Protein AF-A0A940STG1-F1 (afdb_monomer_lite)

Structure (mmCIF, N/CA/C/O backbone):
data_AF-A0A940STG1-F1
#
_entry.id   AF-A0A940STG1-F1
#
loop_
_atom_site.group_PDB
_atom_site.id
_atom_site.type_symbol
_atom_site.label_atom_id
_atom_site.label_alt_id
_atom_site.label_comp_id
_atom_site.label_asym_id
_atom_site.label_entity_id
_atom_site.label_seq_id
_atom_site.pdbx_PDB_ins_code
_atom_site.Cartn_x
_atom_site.Cartn_y
_atom_site.Cartn_z
_atom_site.occupancy
_atom_site.B_iso_or_equiv
_atom_site.auth_seq_id
_atom_site.auth_comp_id
_atom_site.auth_asym_id
_atom_site.auth_atom_id
_atom_site.pdbx_PDB_model_num
ATOM 1 N N . LEU A 1 1 ? -4.473 7.741 -24.472 1.00 75.94 1 LEU A N 1
ATOM 2 C CA . LEU A 1 1 ? -4.014 6.553 -23.713 1.00 75.94 1 LEU A CA 1
ATOM 3 C C . LEU A 1 1 ? -3.452 7.044 -22.386 1.00 75.94 1 LEU A C 1
ATOM 5 O O . LEU A 1 1 ? -2.993 8.177 -22.354 1.00 75.94 1 LEU A O 1
ATOM 9 N N . ILE A 1 2 ? -3.569 6.259 -21.314 1.00 90.62 2 ILE A N 1
ATOM 10 C CA . ILE A 1 2 ? -3.053 6.614 -19.982 1.00 90.62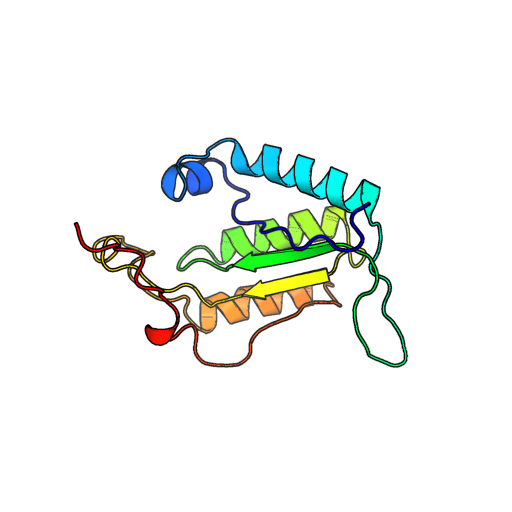 2 ILE A CA 1
ATOM 11 C C . ILE A 1 2 ? -1.606 6.128 -19.883 1.00 90.62 2 ILE A C 1
ATOM 13 O O . ILE A 1 2 ? -1.321 4.986 -20.243 1.00 90.62 2 ILE A O 1
ATOM 17 N N . ASP A 1 3 ? -0.706 6.989 -19.414 1.00 95.56 3 ASP A N 1
ATOM 18 C CA . ASP A 1 3 ? 0.704 6.636 -19.233 1.00 95.56 3 ASP A CA 1
ATOM 19 C C . ASP A 1 3 ? 0.989 6.148 -17.811 1.00 95.56 3 ASP A C 1
ATOM 21 O O . ASP A 1 3 ? 1.714 5.170 -17.626 1.00 95.56 3 ASP A O 1
ATOM 25 N N . ILE A 1 4 ? 0.364 6.765 -16.805 1.00 96.12 4 ILE A N 1
ATOM 26 C CA . ILE A 1 4 ? 0.597 6.448 -15.394 1.00 96.12 4 ILE A CA 1
ATOM 27 C C . ILE A 1 4 ? -0.733 6.279 -14.664 1.00 96.12 4 ILE A C 1
ATOM 29 O O . ILE A 1 4 ? -1.600 7.151 -14.722 1.00 96.12 4 ILE A O 1
ATOM 33 N N . TYR A 1 5 ? -0.863 5.183 -13.919 1.00 97.50 5 TYR A N 1
ATOM 34 C CA . TYR A 1 5 ? -1.945 4.977 -12.959 1.00 97.50 5 TYR A CA 1
ATOM 35 C C . TYR A 1 5 ? -1.446 5.165 -11.521 1.00 97.50 5 TYR A C 1
ATOM 37 O O . TYR A 1 5 ? -0.421 4.599 -11.142 1.00 97.50 5 TYR A O 1
ATOM 45 N N . LEU A 1 6 ? -2.210 5.897 -10.699 1.00 95.94 6 LEU A N 1
ATOM 46 C CA . LEU A 1 6 ? -1.957 6.078 -9.258 1.00 95.94 6 LEU A CA 1
ATOM 47 C C . LEU A 1 6 ? -3.132 5.577 -8.383 1.00 95.94 6 LEU A C 1
ATOM 49 O O . LEU A 1 6 ? -3.731 6.369 -7.640 1.00 95.94 6 LEU A O 1
ATOM 53 N N . PRO A 1 7 ? -3.523 4.290 -8.488 1.00 96.62 7 PRO A N 1
ATOM 54 C CA . PRO A 1 7 ? -4.718 3.780 -7.832 1.00 96.62 7 PRO A CA 1
ATOM 55 C C . PRO A 1 7 ? -4.538 3.690 -6.315 1.00 96.62 7 PRO A C 1
ATOM 57 O O . PRO A 1 7 ? -3.453 3.396 -5.814 1.00 96.62 7 PRO A O 1
ATOM 60 N N . ASP A 1 8 ? -5.630 3.890 -5.584 1.00 96.88 8 ASP A N 1
ATOM 61 C CA . ASP A 1 8 ? -5.723 3.562 -4.164 1.00 96.88 8 ASP A CA 1
ATOM 62 C C . ASP A 1 8 ? -6.125 2.092 -3.992 1.00 96.88 8 ASP A C 1
ATOM 64 O O . ASP A 1 8 ? -7.159 1.681 -4.520 1.00 96.88 8 ASP A O 1
ATOM 68 N N . PHE A 1 9 ? -5.374 1.327 -3.195 1.00 97.62 9 PHE A N 1
ATOM 69 C CA . PHE A 1 9 ? -5.763 -0.018 -2.757 1.00 97.62 9 PHE A CA 1
ATOM 70 C C . PHE A 1 9 ? -5.953 -0.030 -1.234 1.00 97.62 9 PHE A C 1
ATOM 72 O O . PHE A 1 9 ? -4.985 -0.035 -0.470 1.00 97.62 9 PHE A O 1
ATOM 79 N N . LYS A 1 10 ? -7.210 0.033 -0.784 1.00 95.25 10 LYS A N 1
ATOM 80 C CA . LYS A 1 10 ? -7.577 0.319 0.614 1.00 95.25 10 LYS A CA 1
ATOM 81 C C . LYS A 1 10 ? -7.845 -0.932 1.445 1.00 95.25 10 LYS A C 1
ATOM 83 O O . LYS A 1 10 ? -7.355 -1.013 2.565 1.00 95.25 10 LYS A O 1
ATOM 88 N N . TYR A 1 11 ? -8.587 -1.889 0.892 1.00 97.25 11 TYR A N 1
ATOM 89 C CA . TYR A 1 11 ? -9.093 -3.053 1.620 1.00 97.25 11 TYR A CA 1
ATOM 90 C C . TYR A 1 11 ? -8.820 -4.344 0.859 1.00 97.25 11 TYR A C 1
ATOM 92 O O . TYR A 1 11 ? -8.962 -4.395 -0.363 1.00 97.25 11 TYR A O 1
ATOM 100 N N . LEU A 1 12 ? -8.488 -5.397 1.599 1.00 96.75 12 LEU A N 1
ATOM 101 C CA . LEU A 1 12 ? -8.489 -6.770 1.094 1.00 96.75 12 LEU A CA 1
ATOM 102 C C . LEU A 1 12 ? -9.634 -7.581 1.708 1.00 96.75 12 LEU A C 1
ATOM 104 O O . LEU A 1 12 ? -10.097 -8.540 1.095 1.00 96.75 12 LEU A O 1
ATOM 108 N N . ASN A 1 13 ? -10.105 -7.188 2.894 1.00 97.25 13 ASN A N 1
ATOM 109 C CA . ASN A 1 13 ? -11.212 -7.818 3.589 1.00 97.25 13 ASN A CA 1
ATOM 110 C C . ASN A 1 13 ? -12.555 -7.156 3.203 1.00 97.25 13 ASN A C 1
ATOM 112 O O . ASN A 1 13 ? -12.754 -5.969 3.488 1.00 97.25 13 ASN A O 1
ATOM 116 N N . PRO A 1 14 ? -13.512 -7.908 2.620 1.00 97.62 14 PRO A N 1
ATOM 117 C CA . PRO A 1 14 ? -14.864 -7.421 2.329 1.00 97.62 14 PRO A CA 1
ATOM 118 C C . PRO A 1 14 ? -15.581 -6.805 3.535 1.00 97.62 14 PRO A C 1
ATOM 120 O O . PRO A 1 14 ? -16.346 -5.854 3.383 1.00 97.62 14 PRO A O 1
ATOM 123 N N . GLN A 1 15 ? -15.333 -7.322 4.743 1.00 97.31 15 GLN A N 1
ATOM 124 C CA . GLN A 1 15 ? -15.965 -6.819 5.960 1.00 97.31 15 GLN A CA 1
ATOM 125 C C . GLN A 1 15 ? -15.450 -5.421 6.320 1.00 97.31 15 GLN A C 1
ATOM 127 O O . GLN A 1 15 ? -16.269 -4.536 6.562 1.00 97.31 15 GLN A O 1
ATOM 132 N N . THR A 1 16 ? -14.130 -5.193 6.278 1.00 96.31 16 THR A N 1
ATOM 133 C CA . THR A 1 16 ? -13.545 -3.858 6.494 1.00 96.31 16 THR A CA 1
ATOM 134 C C . THR A 1 16 ? -14.047 -2.874 5.435 1.00 96.31 16 THR A C 1
ATOM 136 O O . THR A 1 16 ? -14.441 -1.754 5.756 1.00 96.31 16 THR A O 1
ATOM 139 N N . ALA A 1 17 ? -14.102 -3.303 4.170 1.00 97.38 17 ALA A N 1
ATOM 140 C CA . ALA A 1 17 ? -14.573 -2.466 3.070 1.00 97.38 17 ALA A CA 1
ATOM 141 C C . ALA A 1 17 ? -16.057 -2.078 3.204 1.00 97.38 17 ALA A C 1
ATOM 143 O O . ALA A 1 17 ? -16.442 -0.933 2.949 1.00 97.38 17 ALA A O 1
ATOM 144 N N . LYS A 1 18 ? -16.897 -3.015 3.657 1.00 97.44 18 LYS A N 1
ATOM 145 C CA . LYS A 1 18 ? -18.297 -2.746 3.997 1.00 97.44 18 LYS A CA 1
ATOM 146 C C . LYS A 1 18 ? -18.411 -1.766 5.159 1.00 97.44 18 LYS A C 1
ATOM 148 O O . LYS A 1 18 ? -19.181 -0.819 5.075 1.00 97.44 18 LYS A O 1
ATOM 153 N N . GLU A 1 19 ? -17.658 -1.981 6.230 1.00 94.94 19 GLU A N 1
ATOM 154 C CA . GLU A 1 19 ? -17.743 -1.157 7.435 1.00 94.94 19 GLU A CA 1
ATOM 155 C C . GLU A 1 19 ? -17.291 0.286 7.177 1.00 94.94 19 GLU A C 1
ATOM 157 O O . GLU A 1 19 ? -17.961 1.225 7.596 1.00 94.94 19 GLU A O 1
ATOM 162 N N . TYR A 1 20 ? -16.178 0.477 6.462 1.00 93.94 20 TYR A N 1
ATOM 163 C CA . TYR A 1 20 ? -15.546 1.796 6.322 1.00 93.94 20 TYR A CA 1
ATOM 164 C C . TYR A 1 20 ? -15.914 2.536 5.039 1.00 93.94 20 TYR A C 1
ATOM 166 O O . TYR A 1 20 ? -15.639 3.729 4.921 1.00 93.94 20 TYR A O 1
ATOM 174 N N . SER A 1 21 ? -16.496 1.858 4.052 1.00 94.50 21 SER A N 1
ATOM 175 C CA . SER A 1 21 ? -16.851 2.470 2.765 1.00 94.50 21 SER A CA 1
ATOM 176 C C . SER A 1 21 ? -18.165 1.958 2.174 1.00 94.50 21 SER A C 1
ATOM 178 O O . SER A 1 21 ? -18.501 2.337 1.057 1.00 94.50 21 SER A O 1
ATOM 180 N N . ASN A 1 22 ? -18.917 1.115 2.895 1.00 96.50 22 ASN A N 1
ATOM 181 C CA . ASN A 1 22 ? -20.146 0.481 2.407 1.00 96.50 22 ASN A CA 1
ATOM 182 C C . ASN A 1 22 ? -19.965 -0.247 1.057 1.00 96.50 22 ASN A C 1
ATOM 184 O O . ASN A 1 22 ? -20.881 -0.297 0.241 1.00 96.50 22 ASN A O 1
ATOM 188 N N . ALA A 1 23 ? -18.772 -0.806 0.826 1.00 97.75 23 ALA A N 1
ATOM 189 C CA . ALA A 1 23 ? -18.366 -1.398 -0.449 1.00 97.75 23 ALA A CA 1
ATOM 190 C C . ALA A 1 23 ? -17.798 -2.817 -0.243 1.00 97.75 23 ALA A C 1
ATOM 192 O O . ALA A 1 23 ? -16.587 -3.016 -0.333 1.00 97.75 23 ALA A O 1
ATOM 193 N N . PRO A 1 24 ? -18.634 -3.820 0.090 1.00 97.88 24 PRO A N 1
ATOM 194 C CA . PRO A 1 24 ? -18.164 -5.181 0.376 1.00 97.88 24 PRO A CA 1
ATOM 195 C C . 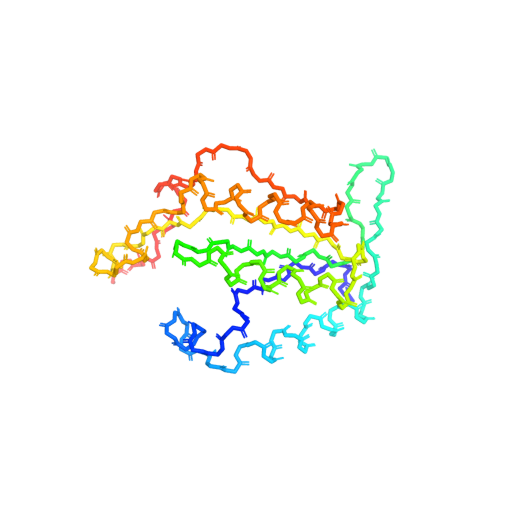PRO A 1 24 ? -17.446 -5.853 -0.806 1.00 97.88 24 PRO A C 1
ATOM 197 O O . PRO A 1 24 ? -16.599 -6.716 -0.602 1.00 97.88 24 PRO A O 1
ATOM 200 N N . ASP A 1 25 ? -17.764 -5.464 -2.037 1.00 98.06 25 ASP A N 1
ATOM 201 C CA . ASP A 1 25 ? -17.172 -5.966 -3.280 1.00 98.06 25 ASP A CA 1
ATOM 202 C C . ASP A 1 25 ? -15.864 -5.252 -3.670 1.00 98.06 25 ASP A C 1
ATOM 204 O O . ASP A 1 25 ? -15.206 -5.652 -4.634 1.00 98.06 25 ASP A O 1
ATOM 208 N N . TYR A 1 26 ? -15.446 -4.233 -2.906 1.00 98.38 26 TYR A N 1
ATOM 209 C CA . TYR A 1 26 ? -14.243 -3.447 -3.184 1.00 98.38 26 TYR A CA 1
ATOM 210 C C . TYR A 1 26 ? -12.995 -4.300 -3.453 1.00 98.38 26 TYR A C 1
ATOM 212 O O . TYR A 1 26 ? -12.320 -4.002 -4.437 1.00 98.38 26 TYR A O 1
ATOM 220 N N . PRO A 1 27 ? -12.649 -5.341 -2.661 1.00 97.81 27 PRO A N 1
ATOM 221 C CA . PRO A 1 27 ? -11.402 -6.074 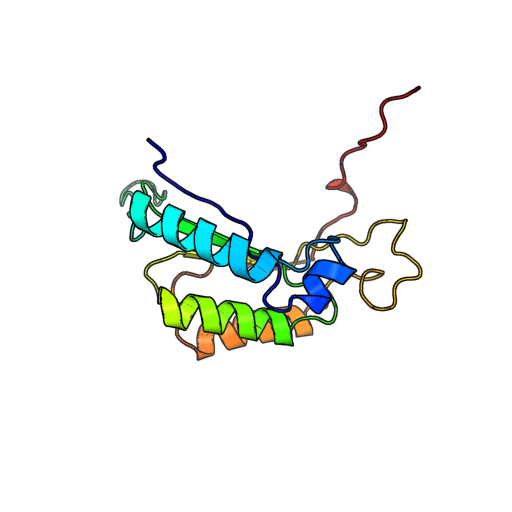-2.883 1.00 97.81 27 PRO A CA 1
ATOM 222 C C . PRO A 1 27 ? -11.316 -6.710 -4.272 1.00 97.81 27 PRO A C 1
ATOM 224 O O . PRO A 1 27 ? -10.262 -6.671 -4.902 1.00 97.81 27 PRO A O 1
ATOM 227 N N . GLU A 1 28 ? -12.420 -7.266 -4.767 1.00 98.00 28 GLU A N 1
ATOM 228 C CA . GLU A 1 28 ? -12.458 -7.924 -6.074 1.00 98.00 28 GLU A CA 1
ATOM 229 C C . GLU A 1 28 ? -12.453 -6.892 -7.205 1.00 98.00 28 GLU A C 1
ATOM 231 O O . GLU A 1 28 ? -11.637 -6.979 -8.127 1.00 98.00 28 GLU A O 1
ATOM 236 N N . THR A 1 29 ? -13.268 -5.842 -7.083 1.00 98.25 29 THR A N 1
ATOM 237 C CA . THR A 1 29 ? -13.316 -4.743 -8.056 1.00 98.25 29 THR A CA 1
ATOM 238 C C . THR A 1 29 ? -11.977 -3.999 -8.149 1.00 98.25 29 THR A C 1
ATOM 240 O O . THR A 1 29 ? -11.493 -3.721 -9.248 1.00 98.25 29 THR A O 1
ATOM 243 N N . ALA A 1 30 ? -11.320 -3.724 -7.018 1.00 98.12 30 ALA A N 1
ATOM 244 C CA . ALA A 1 30 ? -10.027 -3.043 -6.969 1.00 98.12 30 ALA A CA 1
ATOM 245 C C . ALA A 1 30 ? -8.900 -3.888 -7.581 1.00 98.12 30 ALA A C 1
ATOM 247 O O . ALA A 1 30 ? -8.059 -3.349 -8.302 1.00 98.12 30 ALA A O 1
ATOM 248 N N . LYS A 1 31 ? -8.890 -5.211 -7.356 1.00 98.31 31 LYS A N 1
ATOM 249 C CA . LYS A 1 31 ? -7.932 -6.122 -8.006 1.00 98.31 31 LYS A CA 1
ATOM 250 C C . LYS A 1 31 ? -8.122 -6.153 -9.519 1.00 98.31 31 LYS A C 1
ATOM 252 O O . LYS A 1 31 ? -7.132 -6.061 -10.240 1.00 98.31 31 LYS A O 1
ATOM 257 N N . ALA A 1 32 ? -9.364 -6.253 -9.995 1.00 98.44 32 ALA A N 1
ATOM 258 C CA . ALA A 1 32 ? -9.664 -6.257 -11.426 1.00 98.44 32 ALA A CA 1
ATOM 259 C C . ALA A 1 32 ? -9.242 -4.938 -12.094 1.00 98.44 32 ALA A C 1
ATOM 261 O O . ALA A 1 32 ? -8.570 -4.949 -13.126 1.00 98.44 32 ALA A O 1
ATOM 262 N N . ALA A 1 33 ? -9.558 -3.802 -11.464 1.00 98.12 33 ALA A N 1
ATOM 263 C CA . ALA A 1 33 ? -9.144 -2.486 -11.943 1.00 98.12 33 ALA A CA 1
ATOM 264 C C . ALA A 1 33 ? -7.614 -2.332 -11.968 1.00 98.12 33 ALA A C 1
ATOM 266 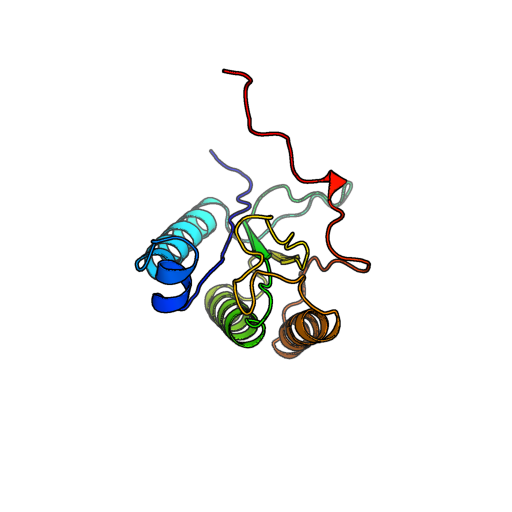O O . ALA A 1 33 ? -7.059 -1.813 -12.936 1.00 98.12 33 ALA A O 1
ATOM 267 N N . LEU A 1 34 ? -6.918 -2.817 -10.935 1.00 98.25 34 LEU A N 1
ATOM 268 C CA . LEU A 1 34 ? -5.458 -2.789 -10.880 1.00 98.25 34 LEU A CA 1
ATOM 269 C C . LEU A 1 34 ? -4.820 -3.689 -11.948 1.00 98.25 34 LEU A C 1
ATOM 271 O O . LEU A 1 34 ? -3.836 -3.289 -12.569 1.00 98.25 34 LEU A O 1
ATOM 275 N N . ALA A 1 35 ? -5.384 -4.872 -12.192 1.00 98.44 35 ALA A N 1
ATOM 276 C CA . ALA A 1 35 ? -4.913 -5.772 -13.240 1.00 98.44 35 ALA A CA 1
ATOM 277 C C . ALA A 1 35 ? -5.042 -5.128 -14.627 1.00 98.44 35 ALA A C 1
ATOM 279 O O . ALA A 1 35 ? -4.113 -5.205 -15.430 1.00 98.44 35 ALA A O 1
ATOM 280 N N . GLU A 1 36 ? -6.149 -4.429 -14.887 1.00 98.25 36 GLU A N 1
ATOM 281 C CA . GLU A 1 36 ? -6.340 -3.694 -16.137 1.00 98.25 36 GLU A CA 1
ATOM 282 C C . GLU A 1 36 ? -5.380 -2.501 -16.258 1.00 98.25 36 GLU A C 1
ATOM 284 O O . GLU A 1 36 ? -4.752 -2.319 -17.301 1.00 98.25 36 GLU A O 1
ATOM 289 N N . ALA A 1 37 ? -5.181 -1.734 -15.182 1.00 97.94 37 ALA A N 1
ATOM 290 C CA . ALA A 1 37 ? -4.191 -0.656 -15.148 1.00 97.94 37 ALA A CA 1
ATOM 291 C C . ALA A 1 37 ? -2.775 -1.174 -15.458 1.00 97.94 37 ALA A C 1
ATOM 293 O O . ALA A 1 37 ? -2.044 -0.585 -16.260 1.00 97.94 37 ALA A O 1
ATOM 294 N N . PHE A 1 38 ? -2.403 -2.318 -14.877 1.00 97.81 38 PHE A N 1
ATOM 295 C CA . PHE A 1 38 ? -1.126 -2.967 -15.148 1.00 97.81 38 PHE A CA 1
ATOM 296 C C . PHE A 1 38 ? -1.034 -3.486 -16.587 1.00 97.81 38 PHE A C 1
ATOM 298 O O . PHE A 1 38 ? -0.004 -3.298 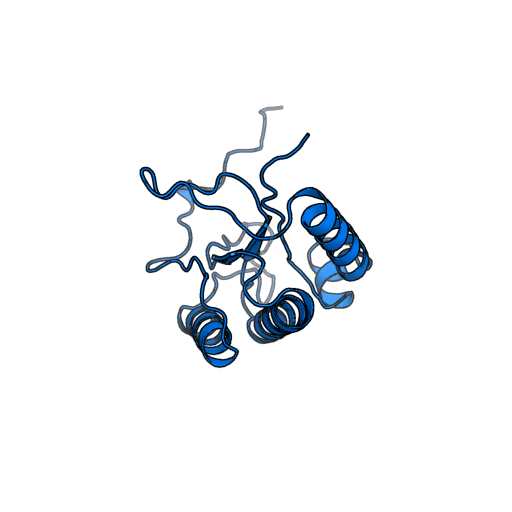-17.229 1.00 97.81 38 PHE A O 1
ATOM 305 N N . ARG A 1 39 ? -2.106 -4.070 -17.140 1.00 97.56 39 ARG A N 1
ATOM 306 C CA . ARG A 1 39 ? -2.158 -4.504 -18.547 1.00 97.56 39 ARG A CA 1
ATOM 307 C C . ARG A 1 39 ? -1.912 -3.340 -19.511 1.00 97.56 39 ARG A C 1
ATOM 309 O O . ARG A 1 39 ? -1.276 -3.530 -20.544 1.00 97.56 39 ARG A O 1
ATOM 316 N N . GLN A 1 40 ? -2.416 -2.149 -19.187 1.00 97.00 40 GLN A N 1
ATOM 317 C CA . GLN A 1 40 ? -2.253 -0.959 -20.020 1.00 97.00 40 GLN A CA 1
ATOM 318 C C . GLN A 1 40 ? -0.856 -0.340 -19.899 1.00 97.00 40 GLN A C 1
ATOM 320 O O . GLN A 1 40 ? -0.234 -0.048 -20.920 1.00 97.00 40 GLN A O 1
ATOM 325 N N . CYS A 1 41 ? -0.347 -0.136 -18.682 1.00 96.88 41 CYS A N 1
ATOM 326 C CA . CYS A 1 41 ? 0.881 0.635 -18.458 1.00 96.88 41 CYS A CA 1
ATOM 327 C C . CYS A 1 41 ? 2.143 -0.220 -18.283 1.00 96.88 41 CYS A C 1
ATOM 329 O O . CYS A 1 41 ? 3.215 0.211 -18.704 1.00 96.88 41 CYS A O 1
ATOM 331 N N . GLY A 1 42 ? 2.021 -1.428 -17.734 1.00 95.19 42 GLY A N 1
ATOM 332 C CA . GLY A 1 42 ? 3.139 -2.327 -17.456 1.00 95.19 42 GLY A CA 1
ATOM 333 C C . GLY A 1 42 ? 4.068 -1.841 -16.338 1.00 95.19 42 GLY A C 1
ATOM 334 O O . GLY A 1 42 ? 3.685 -1.045 -15.476 1.00 95.19 42 GLY A O 1
ATOM 335 N N . THR A 1 43 ? 5.300 -2.357 -16.357 1.00 95.94 43 THR A N 1
ATOM 336 C CA . THR A 1 43 ? 6.358 -2.021 -15.393 1.00 95.94 43 THR A CA 1
ATOM 337 C C . THR A 1 43 ? 6.754 -0.543 -15.485 1.00 95.94 43 THR A C 1
ATOM 339 O O . THR A 1 43 ? 6.916 -0.045 -16.602 1.00 95.94 43 THR A O 1
ATOM 342 N N . PRO A 1 44 ? 6.969 0.150 -14.347 1.00 94.25 44 PRO A N 1
ATOM 343 C CA . PRO A 1 44 ? 7.430 1.526 -14.339 1.00 94.25 44 PRO A CA 1
ATOM 344 C C . PRO A 1 44 ? 8.679 1.785 -15.184 1.00 94.25 44 PRO A C 1
ATOM 346 O O . PRO A 1 44 ? 9.685 1.090 -15.045 1.00 94.25 44 PRO A O 1
ATOM 349 N N . THR A 1 45 ? 8.633 2.827 -16.012 1.00 95.00 45 THR A N 1
ATOM 350 C CA . THR A 1 45 ? 9.806 3.390 -16.689 1.00 95.00 45 THR A CA 1
ATOM 351 C C . THR A 1 45 ? 10.116 4.759 -16.103 1.00 95.00 45 THR A C 1
ATOM 353 O O . THR A 1 45 ? 9.220 5.580 -15.905 1.00 95.00 45 THR A O 1
ATOM 356 N N . ILE A 1 46 ? 11.390 5.001 -15.802 1.00 92.88 46 ILE A N 1
ATOM 357 C CA . ILE A 1 46 ? 11.863 6.242 -15.187 1.00 92.88 46 ILE A CA 1
ATOM 358 C C . ILE A 1 46 ? 12.712 6.996 -16.204 1.00 92.88 46 ILE A C 1
ATOM 360 O O . ILE A 1 46 ? 13.571 6.406 -16.860 1.00 92.88 46 ILE A O 1
ATOM 364 N N . ASN A 1 47 ? 12.477 8.297 -16.340 1.00 94.75 47 ASN A N 1
ATOM 365 C CA . ASN A 1 47 ? 13.364 9.168 -17.093 1.00 94.75 47 ASN A CA 1
ATOM 366 C C . ASN A 1 47 ? 14.675 9.342 -16.295 1.00 94.75 47 ASN A C 1
ATOM 368 O O . ASN A 1 47 ? 14.621 9.837 -15.168 1.00 94.75 47 ASN A O 1
ATOM 372 N N . PRO A 1 48 ? 15.841 8.955 -16.842 1.00 92.94 48 PRO A N 1
ATOM 373 C CA . PRO A 1 48 ? 17.096 8.942 -16.090 1.00 92.94 48 PRO A CA 1
ATOM 374 C C . PRO A 1 48 ? 17.634 10.342 -15.762 1.00 92.94 48 PRO A C 1
ATOM 376 O O . PRO A 1 48 ? 18.405 10.482 -14.820 1.00 92.94 48 PRO A O 1
ATOM 379 N N . GLU A 1 49 ? 17.234 11.372 -16.509 1.00 94.69 49 GLU A N 1
ATOM 380 C CA . GLU A 1 49 ? 17.692 12.752 -16.310 1.00 94.69 49 GLU A CA 1
ATOM 381 C C . GLU A 1 49 ? 16.885 13.471 -15.224 1.00 94.69 49 GLU A C 1
ATOM 383 O O . GLU A 1 49 ? 17.432 14.236 -14.435 1.00 94.69 49 GLU A O 1
ATOM 388 N N . THR A 1 50 ? 15.574 13.223 -15.178 1.00 94.00 50 THR A N 1
ATOM 389 C CA . THR A 1 50 ? 14.649 13.912 -14.260 1.00 94.00 50 THR A CA 1
ATOM 390 C C . THR A 1 50 ? 14.260 13.074 -13.044 1.00 94.00 50 THR A C 1
ATOM 392 O O . THR A 1 50 ? 13.748 13.615 -12.067 1.00 94.00 50 THR A O 1
ATOM 395 N N . GLY A 1 51 ? 14.448 11.752 -13.100 1.00 88.12 51 GLY A N 1
ATOM 396 C CA . GLY A 1 51 ? 13.976 10.809 -12.085 1.00 88.12 51 GLY A CA 1
ATOM 397 C C . GLY A 1 51 ? 12.454 10.607 -12.072 1.00 88.12 51 GLY A C 1
ATOM 398 O O . GLY A 1 51 ? 11.941 9.911 -11.196 1.00 88.12 51 GLY A O 1
ATOM 399 N N . LEU A 1 52 ? 11.713 11.198 -13.017 1.00 90.19 52 LEU A N 1
ATOM 400 C CA . LEU A 1 52 ? 10.255 11.097 -13.072 1.00 90.19 52 LEU A CA 1
ATOM 401 C C . LEU A 1 52 ? 9.806 9.783 -13.715 1.00 90.19 52 LEU A C 1
ATOM 403 O O . LEU A 1 52 ? 10.377 9.330 -14.709 1.00 90.19 52 LEU A O 1
ATOM 407 N N . MET A 1 53 ? 8.738 9.194 -13.172 1.00 91.69 53 MET A N 1
ATOM 408 C CA . MET A 1 53 ? 8.046 8.088 -13.829 1.00 91.69 53 MET A CA 1
ATOM 409 C C . MET A 1 53 ? 7.409 8.595 -15.124 1.00 91.69 53 MET A C 1
ATOM 411 O O . MET A 1 53 ? 6.683 9.584 -15.106 1.00 91.69 53 MET A O 1
ATOM 415 N N . MET A 1 54 ? 7.678 7.906 -16.230 1.00 94.94 54 MET A N 1
ATOM 416 C CA . MET A 1 54 ? 7.134 8.219 -17.555 1.00 94.94 54 MET A CA 1
ATOM 417 C C . MET A 1 54 ? 5.960 7.315 -17.918 1.00 94.94 54 MET A C 1
ATOM 419 O O . MET A 1 54 ? 5.065 7.722 -18.649 1.00 94.94 54 MET A O 1
ATOM 423 N N . ARG A 1 55 ? 5.964 6.081 -17.413 1.00 96.38 55 ARG A N 1
ATOM 424 C CA . ARG A 1 55 ? 4.891 5.105 -17.593 1.00 96.38 55 ARG A CA 1
ATOM 425 C C . ARG A 1 55 ? 4.880 4.149 -16.411 1.00 96.38 55 ARG A C 1
ATOM 427 O O . ARG A 1 55 ? 5.950 3.883 -15.878 1.00 96.38 55 ARG A O 1
ATOM 434 N N . GLY A 1 56 ? 3.726 3.609 -16.026 1.00 96.44 56 GLY A N 1
ATOM 435 C CA . GLY A 1 56 ? 3.643 2.516 -15.050 1.00 96.44 56 GLY A CA 1
ATOM 436 C C . GLY A 1 56 ? 2.454 2.606 -14.101 1.00 96.44 56 GLY A C 1
ATOM 437 O O . GLY A 1 56 ? 1.523 3.386 -14.304 1.00 96.44 56 GLY A O 1
ATOM 438 N N . VAL A 1 57 ? 2.494 1.793 -13.047 1.00 97.38 57 VAL A N 1
ATOM 439 C CA . VAL A 1 57 ? 1.487 1.795 -11.981 1.00 97.38 57 VAL A CA 1
ATOM 440 C C . VAL A 1 57 ? 2.156 2.031 -10.631 1.00 97.38 57 VAL A C 1
ATOM 442 O O . VAL A 1 57 ? 3.100 1.329 -10.269 1.00 97.38 57 VAL A O 1
ATOM 445 N N . GLN A 1 58 ? 1.634 3.001 -9.884 1.00 96.25 58 GLN A N 1
ATOM 446 C CA . GLN A 1 58 ? 2.056 3.368 -8.535 1.00 96.25 58 GLN A CA 1
ATOM 447 C C . GLN A 1 58 ? 0.878 3.168 -7.574 1.00 96.25 58 GLN A C 1
ATOM 449 O O . GLN A 1 58 ? -0.017 4.010 -7.487 1.00 96.25 58 GLN A O 1
ATOM 454 N N . VAL A 1 59 ? 0.857 2.052 -6.847 1.00 97.62 59 VAL A N 1
ATOM 455 C CA . VAL A 1 59 ? -0.245 1.734 -5.930 1.00 97.62 59 VAL A CA 1
ATOM 456 C C . VAL A 1 59 ? -0.080 2.499 -4.625 1.00 97.62 59 VAL A C 1
ATOM 458 O O . VAL A 1 59 ? 0.931 2.370 -3.936 1.00 97.62 59 VAL A O 1
ATOM 461 N N . ARG A 1 60 ? -1.103 3.269 -4.257 1.00 97.56 60 ARG A N 1
ATOM 462 C CA . ARG A 1 60 ? -1.180 3.996 -2.991 1.00 97.56 60 ARG A CA 1
ATOM 463 C C . ARG A 1 60 ? -1.952 3.179 -1.964 1.00 97.56 60 ARG A C 1
ATOM 465 O O . ARG A 1 60 ? -3.100 2.800 -2.188 1.00 97.56 60 ARG A O 1
ATOM 472 N N . HIS A 1 61 ? -1.331 2.937 -0.820 1.00 97.38 61 HIS A N 1
ATOM 473 C CA . HIS A 1 61 ? -1.925 2.232 0.301 1.00 97.38 61 HIS A CA 1
ATOM 474 C C . HIS A 1 61 ? -1.851 3.103 1.557 1.00 97.38 61 HIS A C 1
ATOM 476 O O . HIS A 1 61 ? -0.776 3.337 2.109 1.00 97.38 61 HIS A O 1
ATOM 482 N N . LEU A 1 62 ? -3.010 3.593 1.999 1.00 96.12 62 LEU A N 1
ATOM 483 C CA . LEU A 1 62 ? -3.144 4.299 3.268 1.00 96.12 62 LEU A CA 1
ATOM 484 C C . LEU A 1 62 ? -3.312 3.275 4.391 1.00 96.12 62 LEU A C 1
ATOM 486 O O . LEU A 1 62 ? -4.317 2.566 4.430 1.00 96.12 62 LEU A O 1
ATOM 490 N N . VAL A 1 63 ? -2.356 3.230 5.314 1.00 96.38 63 VAL A N 1
ATOM 491 C CA . VAL A 1 63 ? -2.493 2.457 6.550 1.00 96.38 63 VAL A CA 1
ATOM 492 C C . VAL A 1 63 ? -3.593 3.098 7.394 1.00 96.38 63 VAL A C 1
ATOM 494 O O . VAL A 1 63 ? -3.606 4.313 7.586 1.00 96.38 63 VAL A O 1
ATOM 497 N N . LEU A 1 64 ? -4.522 2.284 7.895 1.00 96.06 64 LEU A N 1
ATOM 498 C CA . LEU A 1 64 ? -5.597 2.733 8.781 1.00 96.06 64 LEU A CA 1
ATOM 499 C C . LEU A 1 64 ? -5.283 2.371 10.243 1.00 96.06 64 LEU A C 1
ATOM 501 O O . LEU A 1 64 ? -4.646 1.344 10.503 1.00 96.06 64 LEU A O 1
ATOM 505 N N . PRO A 1 65 ? -5.714 3.195 11.217 1.00 95.56 65 PRO A N 1
ATOM 506 C CA . PRO A 1 65 ? -5.477 2.928 12.635 1.00 95.56 65 PRO A CA 1
ATOM 507 C C . PRO A 1 65 ? -6.129 1.599 13.041 1.00 95.56 65 PRO A C 1
ATOM 509 O O . PRO A 1 65 ? -7.303 1.369 12.771 1.00 95.56 65 PRO A O 1
ATOM 512 N N . GLY A 1 66 ? -5.368 0.711 13.683 1.00 96.00 66 GLY A N 1
ATOM 513 C CA . GLY A 1 66 ? -5.808 -0.632 14.073 1.00 96.00 66 GLY A CA 1
ATOM 514 C C . GLY A 1 66 ? -5.736 -1.690 12.968 1.00 96.00 66 GLY A C 1
ATOM 515 O O . GLY A 1 66 ? -5.996 -2.856 13.245 1.00 96.00 66 GLY A O 1
ATOM 516 N N . HIS A 1 67 ? -5.337 -1.325 11.744 1.00 96.94 67 HIS A N 1
ATOM 517 C CA . HIS A 1 67 ? -5.391 -2.203 10.562 1.00 96.94 67 HIS A CA 1
ATOM 518 C C . HIS A 1 67 ? -4.023 -2.549 9.969 1.00 96.94 67 HIS A C 1
ATOM 520 O O . HIS A 1 67 ? -3.924 -2.994 8.828 1.00 96.94 67 HIS A O 1
ATOM 526 N N . ALA A 1 68 ? -2.945 -2.425 10.748 1.00 96.94 68 ALA A N 1
ATOM 527 C CA . ALA A 1 68 ? -1.594 -2.758 10.284 1.00 96.94 68 ALA A CA 1
ATOM 528 C C . ALA A 1 68 ? -1.469 -4.212 9.775 1.00 96.94 68 ALA A C 1
ATOM 530 O O . ALA A 1 68 ? -0.678 -4.490 8.875 1.00 96.94 68 ALA A O 1
ATOM 531 N N . GLN A 1 69 ? -2.251 -5.152 10.321 1.00 97.88 69 GLN A N 1
ATOM 532 C CA . GLN A 1 69 ? -2.269 -6.535 9.836 1.00 97.88 69 GLN A CA 1
ATOM 533 C C . GLN A 1 69 ? -2.897 -6.655 8.441 1.00 97.88 69 GLN A C 1
ATOM 535 O O . GLN A 1 69 ? -2.314 -7.318 7.583 1.00 97.88 69 GLN A O 1
ATOM 540 N N . GLU A 1 70 ? -4.034 -5.999 8.193 1.00 98.06 70 GLU A N 1
ATOM 541 C CA . GLU A 1 70 ? -4.657 -5.979 6.865 1.00 98.06 70 GLU A CA 1
ATOM 542 C C . GLU A 1 70 ? -3.737 -5.280 5.852 1.00 98.06 70 GLU A C 1
ATOM 544 O O . GLU A 1 70 ? -3.523 -5.799 4.759 1.00 98.06 70 GLU A O 1
ATOM 549 N N . SER A 1 71 ? -3.070 -4.187 6.243 1.00 98.38 71 SER A N 1
ATOM 550 C CA . SER A 1 71 ? -2.049 -3.530 5.415 1.00 98.38 71 SER A CA 1
ATOM 551 C C . SER A 1 71 ? -0.931 -4.482 4.982 1.00 98.38 71 SER A C 1
ATOM 553 O O . SER A 1 71 ? -0.533 -4.494 3.819 1.00 98.38 71 SER A O 1
ATOM 555 N N . ARG A 1 72 ? -0.440 -5.338 5.886 1.00 98.44 72 ARG A N 1
ATOM 556 C CA . ARG A 1 72 ? 0.560 -6.364 5.544 1.00 98.44 72 ARG A CA 1
ATOM 557 C C . ARG A 1 72 ? 0.009 -7.392 4.556 1.00 98.44 72 ARG A C 1
ATOM 559 O O . ARG A 1 72 ? 0.713 -7.771 3.627 1.00 98.44 72 ARG A O 1
ATOM 566 N N . GLN A 1 73 ? -1.241 -7.821 4.723 1.00 98.44 73 GLN A N 1
ATOM 567 C CA . GLN A 1 73 ? -1.886 -8.750 3.789 1.00 98.44 73 GLN A CA 1
ATOM 568 C C . GLN A 1 73 ? -2.065 -8.130 2.397 1.00 98.44 73 GLN A C 1
ATOM 570 O O . GLN A 1 73 ? -1.823 -8.808 1.400 1.00 98.44 73 GLN A O 1
ATOM 575 N N . ILE A 1 74 ? -2.421 -6.844 2.325 1.00 98.50 74 ILE A N 1
ATOM 576 C CA . ILE A 1 74 ? -2.500 -6.084 1.072 1.00 98.50 74 ILE A CA 1
ATOM 577 C C . ILE A 1 74 ? -1.136 -6.060 0.382 1.00 98.50 74 ILE A C 1
ATOM 579 O O . ILE A 1 74 ? -1.032 -6.462 -0.775 1.00 98.50 74 ILE A O 1
ATOM 583 N N . LEU A 1 75 ? -0.077 -5.657 1.093 1.00 98.44 75 LEU A N 1
ATOM 584 C CA . LEU A 1 75 ? 1.275 -5.608 0.529 1.00 98.44 75 LEU A CA 1
ATOM 585 C C . LEU A 1 75 ? 1.753 -6.982 0.055 1.00 98.44 75 LEU A C 1
ATOM 587 O O . LEU A 1 75 ? 2.317 -7.088 -1.029 1.00 98.44 75 LEU A O 1
ATOM 591 N N . TRP A 1 76 ? 1.482 -8.036 0.827 1.00 98.44 76 TRP A N 1
ATOM 592 C CA . TRP A 1 76 ? 1.785 -9.406 0.424 1.00 98.44 76 TRP A CA 1
ATOM 593 C C . TRP A 1 76 ? 1.040 -9.811 -0.851 1.00 98.44 76 TRP A C 1
ATOM 595 O O . TRP A 1 76 ? 1.657 -10.328 -1.777 1.00 98.44 76 TRP A O 1
ATOM 605 N N . ASN A 1 77 ? -0.268 -9.552 -0.932 1.00 98.44 77 ASN A N 1
ATOM 606 C CA . ASN A 1 77 ? -1.076 -9.897 -2.102 1.00 98.44 77 ASN A CA 1
ATOM 607 C C . ASN A 1 77 ? -0.592 -9.176 -3.370 1.00 98.44 77 ASN A C 1
ATOM 609 O O . ASN A 1 77 ? -0.438 -9.802 -4.422 1.00 98.44 77 ASN A O 1
ATOM 613 N N . LEU A 1 78 ? -0.299 -7.879 -3.253 1.00 98.25 78 LEU A N 1
ATOM 614 C CA . LEU A 1 78 ? 0.244 -7.076 -4.345 1.00 98.25 78 LEU A CA 1
ATOM 615 C C . LEU A 1 78 ? 1.627 -7.578 -4.773 1.00 98.25 78 LEU A C 1
ATOM 617 O O . LEU A 1 78 ? 1.855 -7.788 -5.963 1.00 98.25 78 LEU A O 1
ATOM 621 N N . TYR A 1 79 ? 2.517 -7.846 -3.816 1.00 98.25 79 TYR A N 1
ATOM 622 C CA . TYR A 1 79 ? 3.866 -8.330 -4.098 1.00 98.25 79 TYR A CA 1
ATOM 623 C C . TYR A 1 79 ? 3.874 -9.723 -4.737 1.00 98.25 79 TYR A C 1
ATOM 625 O O . TYR A 1 79 ? 4.598 -9.945 -5.701 1.00 98.25 79 TYR A O 1
ATOM 633 N N . GLN A 1 80 ? 3.024 -10.647 -4.282 1.00 98.25 80 GLN A N 1
ATOM 634 C CA . GLN A 1 80 ? 2.884 -11.966 -4.912 1.00 98.25 80 GLN A CA 1
ATOM 635 C C . GLN A 1 80 ? 2.400 -11.876 -6.365 1.00 98.25 80 GLN A C 1
ATOM 637 O O . GLN A 1 80 ? 2.802 -12.678 -7.203 1.00 98.25 80 GLN A O 1
ATOM 642 N N . THR A 1 81 ? 1.552 -10.894 -6.673 1.00 97.88 81 THR A N 1
ATOM 643 C CA . THR A 1 81 ? 0.965 -10.739 -8.010 1.00 97.88 81 THR A CA 1
ATOM 644 C C . THR A 1 81 ? 1.906 -9.993 -8.962 1.00 97.88 81 THR A C 1
ATOM 646 O O . THR A 1 81 ? 2.150 -10.414 -10.096 1.00 97.88 81 THR A O 1
ATOM 649 N N . TYR A 1 82 ? 2.462 -8.871 -8.507 1.00 97.69 82 TYR A N 1
ATOM 650 C CA . TYR A 1 82 ? 3.183 -7.927 -9.359 1.00 97.69 82 TYR A CA 1
ATOM 651 C C . TYR A 1 82 ? 4.686 -7.860 -9.061 1.00 97.69 82 TYR A C 1
ATOM 653 O O . TYR A 1 82 ? 5.455 -7.477 -9.944 1.00 97.69 82 TYR A O 1
ATOM 661 N N . GLY A 1 83 ? 5.136 -8.276 -7.876 1.00 97.06 83 GLY A N 1
ATOM 662 C CA . GLY A 1 83 ? 6.519 -8.108 -7.424 1.00 97.06 83 GLY A CA 1
ATOM 663 C C . GLY A 1 83 ? 6.929 -6.635 -7.435 1.00 97.06 83 GLY A C 1
ATOM 664 O O . GLY A 1 83 ? 6.111 -5.752 -7.180 1.00 97.06 83 GLY A O 1
ATOM 665 N N . ASN A 1 84 ? 8.170 -6.351 -7.824 1.00 95.56 84 ASN A N 1
ATOM 666 C CA . ASN A 1 84 ? 8.663 -4.980 -8.015 1.00 95.56 84 ASN A CA 1
ATOM 667 C C . ASN A 1 84 ? 8.301 -4.383 -9.396 1.00 95.56 84 ASN A C 1
ATOM 669 O O . ASN A 1 84 ? 8.885 -3.383 -9.808 1.00 95.56 84 ASN A O 1
ATOM 673 N N . ARG A 1 85 ? 7.330 -4.968 -10.123 1.00 96.38 85 ARG A N 1
ATOM 674 C CA . ARG A 1 85 ? 6.829 -4.438 -11.412 1.00 96.38 85 ARG A CA 1
ATOM 675 C C . ARG A 1 85 ? 5.762 -3.356 -11.254 1.00 96.38 85 ARG A C 1
ATOM 677 O O . ARG A 1 85 ? 5.240 -2.869 -12.246 1.00 96.38 85 ARG A O 1
ATOM 684 N N . ILE A 1 86 ? 5.438 -2.978 -10.028 1.00 96.88 86 ILE A N 1
ATOM 685 C CA . ILE A 1 86 ? 4.658 -1.789 -9.694 1.00 96.88 86 ILE A CA 1
ATOM 686 C C . ILE A 1 86 ? 5.436 -1.006 -8.643 1.00 96.88 86 ILE A C 1
ATOM 688 O O . ILE A 1 86 ? 6.261 -1.573 -7.924 1.00 96.88 86 ILE A O 1
ATOM 692 N N . GLY A 1 87 ? 5.177 0.290 -8.553 1.00 95.56 87 GLY A N 1
ATOM 693 C CA . GLY A 1 87 ? 5.635 1.079 -7.422 1.00 95.56 87 GLY A CA 1
ATOM 694 C C . GLY A 1 87 ? 4.629 1.022 -6.271 1.00 95.56 87 GLY A C 1
ATOM 695 O O . GLY A 1 87 ? 3.422 0.858 -6.484 1.00 95.56 87 GLY A O 1
ATOM 696 N N . TYR A 1 88 ? 5.136 1.146 -5.048 1.00 96.75 88 TYR A N 1
ATOM 697 C CA . TYR A 1 88 ? 4.344 1.125 -3.823 1.00 96.75 88 TYR A CA 1
ATOM 698 C C . TYR A 1 88 ? 4.448 2.483 -3.138 1.00 96.75 88 TYR A C 1
ATOM 700 O O . TYR A 1 88 ? 5.536 3.024 -2.980 1.00 96.75 88 TYR A O 1
ATOM 708 N N . SER A 1 89 ? 3.333 3.037 -2.680 1.00 95.75 89 SER A N 1
ATOM 709 C CA . SER A 1 89 ? 3.303 4.232 -1.839 1.00 95.75 89 SER A CA 1
ATOM 710 C C . SER A 1 89 ? 2.547 3.904 -0.559 1.00 95.75 89 SER A C 1
ATOM 712 O O . SER A 1 89 ? 1.327 3.748 -0.575 1.00 95.75 89 SER A O 1
ATOM 714 N N . ILE A 1 90 ? 3.284 3.737 0.540 1.00 96.06 90 ILE A N 1
ATOM 715 C CA . ILE A 1 90 ? 2.736 3.377 1.852 1.00 96.06 90 ILE A CA 1
ATOM 716 C C . ILE A 1 90 ? 2.607 4.666 2.660 1.00 96.06 90 ILE A C 1
ATOM 718 O O . ILE A 1 90 ? 3.603 5.326 2.950 1.00 96.06 90 ILE A O 1
ATOM 722 N N . MET A 1 91 ? 1.377 5.032 3.005 1.00 94.38 91 MET A N 1
ATOM 723 C CA . MET A 1 91 ? 1.048 6.319 3.621 1.00 94.38 91 MET A CA 1
ATOM 724 C C . MET A 1 91 ? 0.486 6.117 5.030 1.00 94.38 91 MET A C 1
ATOM 726 O O . MET A 1 91 ? -0.217 5.139 5.281 1.00 94.38 91 MET A O 1
ATOM 730 N N . ASN A 1 92 ? 0.734 7.065 5.936 1.00 90.12 92 ASN A N 1
ATOM 731 C CA . ASN A 1 92 ? 0.186 7.072 7.305 1.00 90.12 92 ASN A CA 1
ATOM 732 C C . ASN A 1 92 ? -0.722 8.280 7.603 1.00 90.12 92 ASN A C 1
ATOM 734 O O . ASN A 1 92 ? -1.165 8.461 8.737 1.00 90.12 92 ASN A O 1
ATOM 738 N N . GLN A 1 93 ? -1.016 9.102 6.594 1.00 86.44 93 GLN A N 1
ATOM 739 C CA . GLN A 1 93 ? -1.714 10.389 6.694 1.00 86.44 93 GLN A CA 1
ATOM 740 C C . GLN A 1 93 ? -3.240 10.261 6.866 1.00 86.44 93 GLN A C 1
ATOM 742 O O . GLN A 1 93 ? -4.016 10.958 6.215 1.00 86.44 93 GLN A O 1
ATOM 747 N N . TYR A 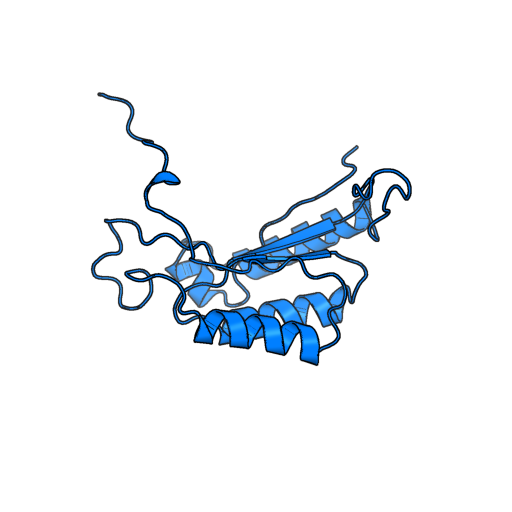1 94 ? -3.695 9.359 7.735 1.00 89.81 94 TYR A N 1
ATOM 748 C CA . TYR A 1 94 ? -5.103 9.293 8.111 1.00 89.81 94 TYR A CA 1
ATOM 749 C C . TYR A 1 94 ? -5.434 10.425 9.091 1.00 89.81 94 TYR A C 1
ATOM 751 O O . TYR A 1 94 ? -4.864 10.484 10.185 1.00 89.81 94 TYR A O 1
ATOM 759 N N . THR A 1 95 ? -6.380 11.291 8.721 1.00 88.88 95 THR A N 1
ATOM 760 C CA . THR A 1 95 ? -6.897 12.347 9.600 1.00 88.88 95 THR A CA 1
ATOM 761 C C . THR A 1 95 ? -8.252 11.932 10.174 1.00 88.88 95 THR A C 1
ATOM 763 O O . THR A 1 95 ? -9.208 11.781 9.409 1.00 88.88 95 THR A O 1
ATOM 766 N N . PRO A 1 96 ? -8.375 11.767 11.503 1.00 89.62 96 PRO A N 1
ATOM 767 C CA . PRO A 1 96 ? -9.653 11.482 12.145 1.00 89.62 96 PRO A CA 1
ATOM 768 C C . PRO A 1 96 ? -10.655 12.604 11.898 1.00 89.62 96 PRO A C 1
ATOM 770 O O . PRO A 1 96 ? -10.434 13.752 12.286 1.00 89.62 96 PRO A O 1
ATOM 773 N N . MET A 1 97 ? -11.776 12.267 11.270 1.00 88.38 97 MET A N 1
ATOM 774 C CA . MET A 1 97 ? -12.848 13.225 11.025 1.00 88.38 97 MET A CA 1
ATOM 775 C C . MET A 1 97 ? -13.690 13.423 12.298 1.00 88.38 97 MET A C 1
ATOM 777 O O . MET A 1 97 ? -13.880 12.462 13.050 1.00 88.38 97 MET A O 1
ATOM 781 N N . PRO A 1 98 ? -14.252 14.622 12.558 1.00 86.94 98 PRO A N 1
ATOM 782 C CA . PRO A 1 98 ? -15.066 14.878 13.751 1.00 86.94 98 PRO A CA 1
ATOM 783 C C . PRO A 1 98 ? -16.227 13.893 13.960 1.00 86.94 98 PRO A C 1
ATOM 785 O O . PRO A 1 98 ? -16.584 13.600 15.099 1.00 86.94 98 PRO A O 1
ATOM 788 N N . GLN A 1 99 ? -16.788 13.356 12.876 1.00 88.88 99 GLN A N 1
ATOM 789 C CA . GLN A 1 99 ? -17.862 12.360 12.881 1.00 88.88 99 GLN A CA 1
ATOM 790 C C . GLN A 1 99 ? -17.407 11.001 13.440 1.00 88.88 99 GLN A C 1
ATOM 792 O O . GLN A 1 99 ? -18.226 10.235 13.934 1.00 88.88 99 GLN A O 1
ATOM 797 N N . MET A 1 100 ? -16.103 10.714 13.410 1.00 89.31 100 MET A N 1
ATOM 798 C CA . MET A 1 100 ? -15.518 9.444 13.849 1.00 89.31 100 MET A CA 1
ATOM 799 C C . MET A 1 100 ? -15.031 9.478 15.299 1.00 89.31 100 MET A C 1
ATOM 801 O O . MET A 1 100 ? -14.414 8.517 15.748 1.00 89.31 100 MET A O 1
ATOM 805 N N . LYS A 1 101 ? -15.312 10.549 16.058 1.00 88.00 101 LYS A N 1
ATOM 806 C CA . LYS A 1 101 ? -14.841 10.726 17.446 1.00 88.00 101 LYS A CA 1
ATOM 807 C C . LYS A 1 101 ? -15.184 9.559 18.378 1.00 88.00 101 LYS A C 1
ATOM 809 O O . LYS A 1 101 ? -14.400 9.263 19.270 1.00 88.00 101 LYS A O 1
ATOM 814 N N . SER A 1 102 ? -16.328 8.905 18.181 1.00 91.31 102 SER A N 1
ATOM 815 C CA . SER A 1 102 ? -16.762 7.749 18.979 1.00 91.31 102 SER A CA 1
ATOM 816 C C . SER A 1 102 ? -16.305 6.401 18.413 1.00 91.31 102 SER A C 1
ATOM 818 O O . SER A 1 102 ? -16.492 5.376 19.065 1.00 91.31 102 SER A O 1
ATOM 820 N N . HIS A 1 103 ? -15.709 6.369 17.217 1.00 93.06 103 HIS A N 1
ATOM 821 C CA . HIS A 1 103 ? -15.262 5.121 16.614 1.00 93.06 103 HIS A CA 1
ATOM 822 C C . HIS A 1 103 ? -14.022 4.596 17.354 1.00 93.06 103 HIS A C 1
ATOM 824 O O . HIS A 1 103 ? -13.047 5.334 17.505 1.00 93.06 103 HIS A O 1
ATOM 830 N N . PRO A 1 104 ? -13.960 3.311 17.738 1.00 91.94 104 PRO A N 1
ATOM 831 C CA . PRO A 1 104 ? -12.873 2.773 18.571 1.00 91.94 104 PRO A CA 1
ATOM 832 C C . PRO A 1 104 ? -11.465 2.815 17.945 1.00 91.94 104 PRO A C 1
ATOM 834 O O . PRO A 1 104 ? -10.475 2.645 18.646 1.00 91.94 104 PRO A O 1
ATOM 837 N N . LEU A 1 105 ? -11.362 3.038 16.633 1.00 92.81 105 LEU A N 1
ATOM 838 C CA . LEU A 1 105 ? -10.116 2.952 15.861 1.00 92.81 105 LEU A CA 1
ATOM 839 C C . LEU A 1 105 ? -9.934 4.190 14.981 1.00 92.81 105 LEU A C 1
ATOM 841 O O . LEU A 1 105 ? -8.903 4.848 15.044 1.00 92.81 105 LEU A O 1
ATOM 845 N N . LEU A 1 106 ? -10.970 4.560 14.226 1.00 93.94 106 LEU A N 1
ATOM 846 C CA . LEU A 1 106 ? -10.966 5.710 13.318 1.00 93.94 106 LEU A CA 1
ATOM 847 C C . LEU A 1 106 ? -11.041 7.081 14.029 1.00 93.94 106 LEU A C 1
ATOM 849 O O . LEU A 1 106 ? -10.954 8.119 13.383 1.00 93.94 106 LEU A O 1
ATOM 853 N N . SER A 1 107 ? -11.151 7.114 15.361 1.00 94.06 107 SER A N 1
ATOM 854 C CA . SER A 1 107 ? -11.072 8.349 16.162 1.00 94.06 107 SER A CA 1
ATOM 855 C C . SER A 1 107 ? -9.645 8.871 16.367 1.00 94.06 107 SER A C 1
ATOM 857 O O . SER A 1 107 ? -9.465 9.971 16.889 1.00 94.06 107 SER A O 1
ATOM 859 N N . ARG A 1 108 ? -8.618 8.109 15.965 1.00 94.31 108 ARG A N 1
ATOM 860 C CA . ARG A 1 108 ? -7.203 8.448 16.171 1.00 94.31 108 ARG A CA 1
ATOM 861 C C . ARG A 1 108 ? -6.380 8.310 14.895 1.00 94.31 108 ARG A C 1
ATOM 863 O O . ARG A 1 108 ? -6.765 7.620 13.957 1.00 94.31 108 ARG A O 1
ATOM 870 N N . LYS A 1 109 ? -5.211 8.946 14.881 1.00 93.75 109 LYS A N 1
ATOM 871 C CA . LYS A 1 109 ? -4.212 8.754 13.824 1.00 93.75 109 LYS A CA 1
ATOM 872 C C . LYS A 1 109 ? -3.584 7.360 13.915 1.00 93.75 109 LYS A C 1
ATOM 874 O O . LYS A 1 109 ? -3.639 6.696 14.959 1.00 93.75 109 LYS A O 1
ATOM 879 N N . VAL A 1 110 ? -2.955 6.941 12.820 1.00 93.94 110 VAL A N 1
ATOM 880 C CA . VAL A 1 110 ? -2.043 5.792 12.813 1.00 93.94 110 VAL A CA 1
ATOM 881 C C . VAL A 1 110 ? -0.872 6.110 13.737 1.00 93.94 110 VAL A C 1
ATOM 883 O O . VAL A 1 110 ? -0.286 7.188 13.659 1.00 93.94 110 VAL A O 1
ATOM 886 N N . THR A 1 111 ? -0.546 5.192 14.639 1.00 94.12 111 THR A N 1
ATOM 887 C CA . THR A 1 111 ? 0.632 5.333 15.501 1.00 94.12 111 THR A CA 1
ATOM 888 C C . THR A 1 111 ? 1.909 5.066 14.706 1.00 94.12 111 THR A C 1
ATOM 890 O O . THR A 1 111 ? 1.903 4.281 13.756 1.00 94.12 111 THR A O 1
ATOM 893 N N . GLN A 1 112 ? 3.034 5.647 15.133 1.00 91.94 112 GLN A N 1
ATOM 894 C CA . GLN A 1 112 ? 4.329 5.380 14.499 1.00 91.94 112 GLN A CA 1
ATOM 895 C C . GLN A 1 112 ? 4.646 3.877 14.479 1.00 91.94 112 GLN A C 1
ATOM 897 O O . GLN A 1 112 ? 5.055 3.342 13.457 1.00 91.94 112 GLN A O 1
ATOM 902 N N . GLN A 1 113 ? 4.350 3.171 15.574 1.00 94.56 113 GLN A N 1
ATOM 903 C CA . GLN A 1 113 ? 4.585 1.733 15.686 1.00 94.56 113 GLN A CA 1
ATOM 904 C C . GLN A 1 113 ? 3.775 0.909 14.673 1.00 94.56 113 GLN A C 1
ATOM 906 O O . GLN A 1 113 ? 4.298 -0.052 14.108 1.00 94.56 113 GLN A O 1
ATOM 911 N N . GLU A 1 114 ? 2.501 1.252 14.448 1.00 95.88 114 GLU A N 1
ATOM 912 C CA . GLU A 1 114 ? 1.668 0.588 13.437 1.00 95.88 114 GLU A CA 1
ATOM 913 C C . GLU A 1 114 ? 2.256 0.774 12.041 1.00 95.88 114 GLU A C 1
ATOM 915 O O . GLU A 1 114 ? 2.384 -0.194 11.293 1.00 95.88 114 GLU A O 1
ATOM 920 N N . TYR A 1 115 ? 2.656 2.000 11.715 1.00 95.94 115 TYR A N 1
ATOM 921 C CA . TYR A 1 115 ? 3.221 2.326 10.416 1.00 95.94 115 TYR A CA 1
ATOM 922 C C . TYR A 1 115 ? 4.598 1.682 10.193 1.00 95.94 115 TYR A C 1
ATOM 924 O O . TYR A 1 115 ? 4.805 1.013 9.178 1.00 95.94 115 TYR A O 1
ATOM 932 N N . ASP A 1 116 ? 5.502 1.768 11.171 1.00 94.50 116 ASP A N 1
ATOM 933 C CA . ASP A 1 116 ? 6.828 1.144 11.123 1.00 94.50 116 ASP A CA 1
ATOM 934 C C . ASP A 1 116 ? 6.734 -0.371 10.942 1.00 94.50 116 ASP A C 1
ATOM 936 O O . ASP A 1 116 ? 7.541 -0.972 10.232 1.00 94.50 116 ASP A O 1
ATOM 940 N N . ASN A 1 117 ? 5.732 -1.009 11.553 1.00 96.31 117 ASN A N 1
ATOM 941 C CA . ASN A 1 117 ? 5.490 -2.437 11.380 1.00 96.31 117 ASN A CA 1
ATOM 942 C C . ASN A 1 117 ? 5.100 -2.788 9.937 1.00 96.31 117 ASN A C 1
ATOM 944 O O . ASN A 1 117 ? 5.547 -3.816 9.425 1.00 96.31 117 ASN A O 1
ATOM 948 N N . VAL A 1 118 ? 4.304 -1.947 9.272 1.00 97.69 118 VAL A N 1
ATOM 949 C CA . VAL A 1 118 ? 3.933 -2.132 7.861 1.00 97.69 118 VAL A CA 1
ATOM 950 C C . VAL A 1 118 ? 5.142 -1.901 6.952 1.00 97.69 118 VAL A C 1
ATOM 952 O O . VAL A 1 118 ? 5.434 -2.744 6.105 1.00 97.69 118 VAL A O 1
ATOM 955 N N . VAL A 1 119 ? 5.895 -0.818 7.163 1.00 96.00 119 VAL A N 1
ATOM 956 C CA . VAL A 1 119 ? 7.093 -0.495 6.368 1.00 96.00 119 VAL A CA 1
ATOM 957 C C . VAL A 1 119 ? 8.181 -1.559 6.532 1.00 96.00 119 VAL A C 1
ATOM 959 O O . VAL A 1 119 ? 8.762 -2.012 5.545 1.00 96.00 119 VAL A O 1
ATOM 962 N N . ARG A 1 120 ? 8.444 -2.013 7.764 1.00 95.88 120 ARG A N 1
ATOM 963 C CA . ARG A 1 120 ? 9.401 -3.099 8.031 1.00 95.88 120 ARG A CA 1
ATOM 964 C C . ARG A 1 120 ? 8.981 -4.382 7.324 1.00 95.88 120 ARG A C 1
ATOM 966 O O . ARG A 1 120 ? 9.829 -5.057 6.748 1.00 95.88 120 ARG A O 1
ATOM 973 N N . TYR A 1 121 ? 7.689 -4.704 7.341 1.00 98.00 121 TYR A N 1
ATOM 974 C CA . TYR A 1 121 ? 7.177 -5.876 6.641 1.00 98.00 121 TYR A CA 1
ATOM 975 C C . TYR A 1 121 ? 7.343 -5.764 5.121 1.00 98.00 121 TYR A C 1
ATOM 977 O O . TYR A 1 121 ? 7.783 -6.728 4.505 1.00 98.00 121 TYR A O 1
ATOM 985 N N . ALA A 1 122 ? 7.065 -4.596 4.528 1.00 97.31 122 ALA A N 1
ATOM 986 C CA . ALA A 1 122 ? 7.287 -4.348 3.101 1.00 97.31 122 ALA A CA 1
ATOM 987 C C . ALA A 1 122 ? 8.741 -4.652 2.695 1.00 97.31 122 ALA A C 1
ATOM 989 O O . ALA A 1 122 ? 8.986 -5.399 1.748 1.00 97.31 122 ALA A O 1
ATOM 990 N N . LYS A 1 123 ? 9.703 -4.150 3.482 1.00 95.25 123 LYS A N 1
ATOM 991 C CA . LYS A 1 123 ? 11.134 -4.434 3.299 1.00 95.25 123 LYS A CA 1
ATOM 992 C C . LYS A 1 123 ? 11.442 -5.926 3.455 1.00 95.25 123 LYS A C 1
ATOM 994 O O . LYS A 1 123 ? 12.156 -6.492 2.637 1.00 95.25 123 LYS A O 1
ATOM 999 N N . GLN A 1 124 ? 10.877 -6.577 4.474 1.00 97.38 124 GLN A N 1
ATOM 1000 C CA . GLN A 1 124 ? 11.103 -7.999 4.757 1.00 97.38 124 GLN A CA 1
ATOM 1001 C C . GLN A 1 124 ? 10.656 -8.916 3.611 1.00 97.38 124 GLN A C 1
ATOM 1003 O O . GLN A 1 124 ? 11.301 -9.933 3.370 1.00 97.38 124 GLN A O 1
ATOM 1008 N N . ILE A 1 125 ? 9.559 -8.588 2.922 1.00 97.62 125 ILE A N 1
ATOM 1009 C CA . ILE A 1 125 ? 9.055 -9.412 1.813 1.00 97.62 125 ILE A CA 1
ATOM 1010 C C . ILE A 1 125 ? 9.752 -9.132 0.473 1.00 97.62 125 ILE A C 1
ATOM 1012 O O . ILE A 1 125 ? 9.508 -9.870 -0.475 1.00 97.62 125 ILE A O 1
ATOM 1016 N N . GLY A 1 126 ? 10.629 -8.123 0.396 1.00 94.69 126 GLY A N 1
ATOM 1017 C CA . GLY A 1 126 ? 11.411 -7.802 -0.804 1.00 94.69 126 GLY A CA 1
ATOM 1018 C C . GLY A 1 126 ? 10.862 -6.656 -1.659 1.00 94.69 126 GLY A C 1
ATOM 1019 O O . GLY A 1 126 ? 11.247 -6.531 -2.821 1.00 94.69 126 GLY A O 1
ATOM 1020 N N . ILE A 1 127 ? 9.972 -5.811 -1.118 1.00 94.88 127 ILE A N 1
ATOM 1021 C CA . ILE A 1 127 ? 9.562 -4.587 -1.819 1.00 94.88 127 ILE A CA 1
ATOM 1022 C C . ILE A 1 127 ? 10.734 -3.599 -1.815 1.00 94.88 127 ILE A C 1
ATOM 1024 O O . ILE A 1 127 ? 11.139 -3.108 -0.761 1.00 94.88 127 ILE A O 1
ATOM 1028 N N . GLU A 1 128 ? 11.246 -3.294 -3.006 1.00 82.75 128 GLU A N 1
ATOM 1029 C CA . GLU A 1 128 ? 12.394 -2.395 -3.209 1.00 82.75 128 GLU A CA 1
ATOM 1030 C C . GLU A 1 128 ? 11.942 -0.962 -3.525 1.00 82.75 128 GLU A C 1
ATOM 1032 O O . GLU A 1 128 ? 12.481 0.005 -2.991 1.00 82.75 128 GLU A O 1
ATOM 1037 N N . ASN A 1 129 ? 10.893 -0.823 -4.342 1.00 76.56 129 ASN A N 1
ATOM 1038 C CA . ASN A 1 129 ? 10.399 0.460 -4.849 1.00 76.56 129 ASN A CA 1
ATOM 1039 C C . ASN A 1 129 ? 9.205 0.969 -4.026 1.00 76.56 129 ASN A C 1
ATOM 1041 O O . ASN A 1 129 ? 8.076 1.036 -4.524 1.00 76.56 129 ASN A O 1
ATOM 1045 N N . ALA A 1 130 ? 9.448 1.301 -2.754 1.00 85.19 130 ALA A N 1
ATOM 1046 C CA . ALA A 1 130 ? 8.436 1.861 -1.860 1.00 85.19 130 ALA A CA 1
ATOM 1047 C C . ALA A 1 130 ? 8.711 3.329 -1.506 1.00 85.19 130 ALA A C 1
ATOM 1049 O O . ALA A 1 130 ? 9.724 3.661 -0.897 1.00 85.19 130 ALA A O 1
ATOM 1050 N N . TYR A 1 131 ? 7.746 4.194 -1.804 1.00 86.88 131 TYR A N 1
ATOM 1051 C CA . TYR A 1 131 ? 7.661 5.538 -1.253 1.00 86.88 131 TYR A CA 1
ATOM 1052 C C . TYR A 1 131 ? 7.032 5.458 0.135 1.00 86.88 131 TYR A C 1
ATOM 1054 O O . TYR A 1 131 ? 5.859 5.102 0.282 1.00 86.88 131 TYR A O 1
ATOM 1062 N N . THR A 1 132 ? 7.824 5.796 1.146 1.00 85.62 132 THR A N 1
ATOM 1063 C CA . THR A 1 132 ? 7.414 5.856 2.551 1.00 85.62 132 THR A CA 1
ATOM 1064 C C . THR A 1 132 ? 7.610 7.271 3.076 1.00 85.62 132 THR A C 1
ATOM 1066 O O . THR A 1 132 ? 8.542 7.964 2.684 1.00 85.62 132 THR A O 1
ATOM 1069 N N . GLN A 1 133 ? 6.737 7.699 3.974 1.00 70.31 133 GLN A N 1
ATOM 1070 C CA . GLN A 1 133 ? 6.782 9.003 4.629 1.00 70.31 133 GLN A CA 1
ATOM 1071 C C . GLN A 1 133 ? 7.565 8.914 5.950 1.00 70.31 133 GLN A C 1
ATOM 1073 O O . GLN A 1 133 ? 7.274 8.039 6.765 1.00 70.31 133 GLN A O 1
ATOM 1078 N N . GLU A 1 134 ? 8.541 9.804 6.153 1.00 55.56 134 GLU A N 1
ATOM 1079 C CA . GLU A 1 134 ? 9.195 10.056 7.446 1.00 55.56 134 GLU A CA 1
ATOM 1080 C C . GLU A 1 134 ? 8.581 11.328 8.063 1.00 55.56 134 GLU A C 1
ATOM 1082 O O . GLU A 1 134 ? 8.559 12.370 7.408 1.00 55.56 134 GLU A O 1
ATOM 1087 N N . GLY A 1 135 ? 8.051 11.259 9.292 1.00 53.34 135 GLY A N 1
ATOM 1088 C CA . GLY A 1 135 ? 7.524 12.426 10.023 1.00 53.34 135 GLY A CA 1
ATOM 1089 C C . GLY A 1 135 ? 6.076 12.313 10.525 1.00 53.34 135 GLY A C 1
ATOM 1090 O O . GLY A 1 135 ? 5.410 11.291 10.351 1.00 53.34 135 GLY A O 1
ATOM 1091 N N . GLU A 1 136 ? 5.598 13.376 11.188 1.00 43.69 136 GLU A N 1
ATOM 1092 C CA . GLU A 1 136 ? 4.269 13.432 11.812 1.00 43.69 136 GLU A CA 1
ATOM 1093 C C . GLU A 1 136 ? 3.127 13.326 10.785 1.00 43.69 136 GLU A C 1
ATOM 1095 O O . GLU A 1 136 ? 3.038 14.082 9.815 1.00 43.69 136 GLU A O 1
ATOM 1100 N N . ALA A 1 137 ? 2.210 12.386 11.025 1.00 48.28 137 ALA A N 1
ATOM 1101 C CA . ALA A 1 137 ? 1.037 12.159 10.192 1.00 48.28 137 ALA A CA 1
ATOM 1102 C C . ALA A 1 137 ? 0.035 13.330 10.275 1.00 48.28 137 ALA A C 1
ATOM 1104 O O . ALA A 1 137 ? -0.408 13.701 11.364 1.00 48.28 137 ALA A O 1
ATOM 1105 N N . ALA A 1 138 ? -0.341 13.854 9.103 1.00 52.00 138 ALA A N 1
ATOM 1106 C CA . ALA A 1 138 ? -1.481 14.721 8.773 1.00 52.00 138 ALA A CA 1
ATOM 1107 C C . ALA A 1 138 ? -1.917 15.779 9.815 1.00 52.00 138 ALA A C 1
ATOM 1109 O O . ALA A 1 138 ? -2.579 15.486 10.812 1.00 52.00 138 ALA A O 1
ATOM 1110 N N . CYS A 1 139 ? -1.635 17.053 9.545 1.00 46.59 139 CYS A N 1
ATOM 1111 C CA . CYS A 1 139 ? -2.216 18.177 10.286 1.00 46.59 139 CYS A CA 1
ATOM 1112 C C . CYS A 1 139 ? -3.669 18.453 9.851 1.00 46.59 139 CYS A C 1
ATOM 1114 O O . CYS A 1 139 ? -4.033 18.245 8.695 1.00 46.59 139 CYS A O 1
ATOM 1116 N N . ASN A 1 140 ? -4.497 18.992 10.756 1.00 53.94 140 ASN A N 1
ATOM 1117 C CA . ASN A 1 140 ? -5.880 19.410 10.453 1.00 53.94 140 ASN A CA 1
ATOM 1118 C C . ASN A 1 140 ? -5.969 20.433 9.300 1.00 53.94 140 ASN A C 1
ATOM 1120 O O . ASN A 1 140 ? -7.030 20.597 8.712 1.00 53.94 140 ASN A O 1
ATOM 1124 N N . SER A 1 141 ? -4.854 21.081 8.948 1.00 49.09 141 SER A N 1
ATOM 1125 C CA . SER A 1 141 ? -4.720 22.011 7.823 1.00 49.09 141 SER A CA 1
ATOM 1126 C C . SER A 1 141 ? -4.946 21.386 6.439 1.00 49.09 141 SER A C 1
ATOM 1128 O O . SER A 1 141 ? -5.017 22.123 5.463 1.00 49.09 141 SER A O 1
ATOM 1130 N N . PHE A 1 142 ? -5.027 20.054 6.329 1.00 53.34 142 PHE A N 1
ATOM 1131 C CA . PHE A 1 142 ? -5.230 19.347 5.057 1.00 53.34 142 PHE A CA 1
ATOM 1132 C C . PHE A 1 142 ? -6.681 18.910 4.797 1.00 53.34 142 PHE A C 1
ATOM 1134 O O . PHE A 1 142 ? -6.934 18.292 3.766 1.00 53.34 142 PHE A O 1
ATOM 1141 N N . ILE A 1 143 ? -7.632 19.191 5.699 1.00 54.16 143 ILE A N 1
ATOM 1142 C CA . ILE A 1 143 ? -9.062 18.944 5.453 1.00 54.16 143 ILE A CA 1
ATOM 1143 C C . ILE A 1 143 ? -9.639 20.191 4.761 1.00 54.16 143 ILE A C 1
ATOM 1145 O O . ILE A 1 143 ? -9.718 21.234 5.409 1.00 54.16 143 ILE A O 1
ATOM 1149 N N . PRO A 1 144 ? -10.049 20.126 3.481 1.00 53.72 144 PRO A N 1
ATOM 1150 C CA . PRO A 1 144 ? -10.727 21.248 2.850 1.00 53.72 144 PRO A CA 1
ATOM 1151 C C . PRO A 1 144 ? -12.126 21.436 3.448 1.00 53.72 144 PRO A C 1
ATOM 1153 O O . PRO A 1 144 ? -12.808 20.471 3.801 1.00 53.72 144 PRO A O 1
ATOM 1156 N N . GLU A 1 145 ? -12.573 22.686 3.541 1.00 61.03 145 GLU A N 1
ATOM 1157 C CA . GLU A 1 145 ? -13.949 23.008 3.911 1.00 61.03 145 GLU A CA 1
ATOM 1158 C C . GLU A 1 145 ? -14.881 22.625 2.754 1.00 61.03 145 GLU A C 1
ATOM 1160 O O . GLU A 1 145 ? -15.046 23.356 1.784 1.00 61.03 145 GLU A O 1
ATOM 1165 N N . PHE A 1 146 ? -15.471 21.432 2.829 1.00 59.09 146 PHE A N 1
ATOM 1166 C CA . PHE A 1 146 ? -16.413 20.936 1.818 1.00 59.09 146 PHE A CA 1
ATOM 1167 C C . PHE A 1 146 ? -17.840 21.485 1.981 1.00 59.09 146 PHE A C 1
ATOM 1169 O O . PHE A 1 146 ? -18.710 21.186 1.163 1.00 59.09 146 PHE A O 1
ATOM 1176 N N . PHE A 1 147 ? -18.106 22.268 3.029 1.00 56.28 147 PHE A N 1
ATOM 1177 C CA . PHE A 1 147 ? -19.414 22.875 3.244 1.00 56.28 147 PHE A CA 1
ATOM 1178 C C . PHE A 1 147 ? -19.504 24.182 2.456 1.00 56.28 147 PHE A C 1
ATOM 1180 O O . PHE A 1 147 ? -19.037 25.226 2.903 1.00 56.28 147 PHE A O 1
ATOM 1187 N N . GLY A 1 148 ? -20.132 24.117 1.280 1.00 49.44 148 GLY A N 1
ATOM 1188 C CA . GLY A 1 148 ? -20.752 25.299 0.694 1.00 49.44 148 GLY A CA 1
ATOM 1189 C C . GLY A 1 148 ? -21.753 25.874 1.696 1.00 49.44 148 GLY A C 1
ATOM 1190 O O . GLY A 1 148 ? -22.500 25.122 2.327 1.00 49.44 148 GLY A O 1
ATOM 1191 N N . GLN A 1 149 ? -21.724 27.192 1.886 1.00 39.72 149 GLN A N 1
ATOM 1192 C CA . GLN A 1 149 ? -22.780 27.880 2.624 1.00 39.72 149 GLN A CA 1
ATOM 1193 C C . GLN A 1 149 ? -24.139 27.573 1.963 1.00 39.72 149 GLN A C 1
ATOM 1195 O O . GLN A 1 149 ? -24.173 27.434 0.736 1.00 39.72 149 GLN A O 1
ATOM 1200 N N . PRO A 1 150 ? -25.213 27.406 2.757 1.00 45.72 150 PRO A N 1
ATOM 1201 C CA . PRO A 1 150 ? -26.554 27.169 2.227 1.00 45.72 150 PRO A CA 1
ATOM 1202 C C . PRO A 1 150 ? -27.038 28.305 1.320 1.00 45.72 150 PRO A C 1
ATOM 1204 O O . PRO A 1 150 ? -26.618 29.466 1.540 1.00 45.72 150 PRO A O 1
#

Secondary structure (DSSP, 8-state):
--SEE--B---SSHHHHHHHHS-TTHHHHHHHHHHHHHHHH-S-EE-TTT--EEEEEEEEEEPPTT-HHHHHHHHHHHHHHHGGGSEEEEE--PPPPGGGTTSTTTTSPPPHHHHHHHHHHHHHHT--SEEE--S----GGGS-------

Sequence (150 aa):
LIDIYLPDFKYLNPQTAKEYSNAPDYPETAKAALAEAFRQCGTPTINPETGLMMRGVQVRHLVLPGHAQESRQILWNLYQTYGNRIGYSIMNQYTPMPQMKSHPLLSRKVTQQEYDNVVRYAKQIGIENAYTQEGEAACNSFIPEFFGQP

pLDDT: mean 89.86, std 14.5, range [39.72, 98.5]

Radius of gyration: 16.41 Å; chains: 1; bounding box: 44×40×43 Å

Foldseek 3Di:
DDFEAAEEDEFLQLVCCCVPPVGSCSNVVVVVVVVVQCVVFWAWDADPVPRDTRGAYEYEYEDFFPCLVRLLVSLVVCCVVQNQSHAYEYHQQQDQDPVCCVPPGSVDGHDPVSSVSSVVSNVVVPHDRYHYDDDDHHDPVPDDPPDDDD